Protein AF-A0A9P6MGL6-F1 (afdb_monomer)

Organism: NCBI:txid1440133

Structure (mmCIF, N/CA/C/O backbone):
data_AF-A0A9P6MGL6-F1
#
_entry.id   AF-A0A9P6MGL6-F1
#
loop_
_atom_site.group_PDB
_atom_site.id
_atom_site.type_symbol
_atom_site.label_atom_id
_atom_site.label_alt_id
_atom_site.label_comp_id
_atom_site.label_asym_id
_atom_site.label_entity_id
_atom_site.label_seq_id
_atom_site.pdbx_PDB_ins_code
_atom_site.Cartn_x
_atom_site.Cartn_y
_atom_site.Cartn_z
_atom_site.occupancy
_atom_site.B_iso_or_equiv
_atom_site.auth_seq_id
_atom_site.auth_comp_id
_atom_site.auth_asym_id
_atom_site.auth_atom_id
_atom_site.pdbx_PDB_model_num
ATOM 1 N N . MET A 1 1 ? 64.723 -26.183 14.322 1.00 50.94 1 MET A N 1
ATOM 2 C CA . MET A 1 1 ? 63.994 -24.904 14.476 1.00 50.94 1 MET A CA 1
ATOM 3 C C . MET A 1 1 ? 62.530 -25.222 14.738 1.00 50.94 1 MET A C 1
ATOM 5 O O . MET A 1 1 ? 61.868 -25.773 13.871 1.00 50.94 1 MET A O 1
ATOM 9 N N . THR A 1 2 ? 62.053 -25.001 15.961 1.00 54.28 2 THR A N 1
ATOM 10 C CA . THR A 1 2 ? 60.681 -25.316 16.387 1.00 54.28 2 THR A CA 1
ATOM 11 C C . THR A 1 2 ? 59.708 -24.261 15.859 1.00 54.28 2 THR A C 1
ATOM 13 O O . THR A 1 2 ? 59.820 -23.091 16.220 1.00 54.28 2 THR A O 1
ATOM 16 N N . GLY A 1 3 ? 58.776 -24.664 14.991 1.00 62.59 3 GLY A N 1
ATOM 17 C CA . GLY A 1 3 ? 57.773 -23.779 14.395 1.00 62.59 3 GLY A CA 1
ATOM 18 C C . GLY A 1 3 ? 56.871 -23.129 15.449 1.00 62.59 3 GLY A C 1
ATOM 19 O O . GLY A 1 3 ? 56.282 -23.812 16.289 1.00 62.59 3 GLY A O 1
ATOM 20 N N . GLY A 1 4 ? 56.785 -21.798 15.416 1.00 73.69 4 GLY A N 1
ATOM 21 C CA . GLY A 1 4 ? 55.965 -21.005 16.329 1.00 73.69 4 GLY A CA 1
ATOM 22 C C . GLY A 1 4 ? 54.471 -21.302 16.177 1.00 73.69 4 GLY A C 1
ATOM 23 O O . GLY A 1 4 ? 53.936 -21.365 15.071 1.00 73.69 4 GLY A O 1
ATOM 24 N N . LYS A 1 5 ? 53.780 -21.479 17.308 1.00 74.38 5 LYS A N 1
ATOM 25 C CA . LYS A 1 5 ? 52.334 -21.731 17.370 1.00 74.38 5 LYS A CA 1
ATOM 26 C C . LYS A 1 5 ? 51.569 -20.430 17.088 1.00 74.38 5 LYS A C 1
ATOM 28 O O . LYS A 1 5 ? 51.280 -19.673 18.011 1.00 74.38 5 LYS A O 1
ATOM 33 N N . PHE A 1 6 ? 51.229 -20.161 15.829 1.00 74.50 6 PHE A N 1
ATOM 34 C CA . PHE A 1 6 ? 50.336 -19.051 15.482 1.00 74.50 6 PHE A CA 1
ATOM 35 C C . PHE A 1 6 ? 48.906 -19.352 15.958 1.00 74.50 6 PHE A C 1
ATOM 37 O O . PHE A 1 6 ? 48.263 -20.293 15.488 1.00 74.50 6 PHE A O 1
ATOM 44 N N . LYS A 1 7 ? 48.392 -18.559 16.907 1.00 76.38 7 LYS A N 1
ATOM 45 C CA . LYS A 1 7 ? 46.978 -18.604 17.314 1.00 76.38 7 LYS A CA 1
ATOM 46 C C . LYS A 1 7 ? 46.133 -17.903 16.244 1.00 76.38 7 LYS A C 1
ATOM 48 O O . LYS A 1 7 ? 46.447 -16.784 15.848 1.00 76.38 7 LYS A O 1
ATOM 53 N N . LYS A 1 8 ? 45.072 -18.562 15.766 1.00 79.25 8 LYS A N 1
ATOM 54 C CA . LYS A 1 8 ? 44.143 -17.984 14.778 1.00 79.25 8 LYS A CA 1
ATOM 55 C C . LYS A 1 8 ? 43.446 -16.747 15.374 1.00 79.25 8 LYS A C 1
ATOM 57 O O . LYS A 1 8 ? 43.117 -16.778 16.560 1.00 79.25 8 LYS A O 1
ATOM 62 N N . PRO A 1 9 ? 43.179 -15.691 14.585 1.00 74.31 9 PRO A N 1
ATOM 63 C CA . PRO A 1 9 ? 42.444 -14.531 15.073 1.00 74.31 9 PRO A CA 1
ATOM 64 C C . PRO A 1 9 ? 41.011 -14.939 15.435 1.00 74.31 9 PRO A C 1
ATOM 66 O O . PRO A 1 9 ? 40.255 -15.426 14.591 1.00 74.31 9 PRO A O 1
ATOM 69 N N . GLN A 1 10 ? 40.643 -14.757 16.702 1.00 75.12 10 GLN A N 1
ATOM 70 C CA . GLN A 1 10 ? 39.285 -14.991 17.179 1.00 75.12 10 GLN A CA 1
ATOM 71 C C . GLN A 1 10 ? 38.411 -13.827 16.702 1.00 75.12 10 GLN A C 1
ATOM 73 O O . GLN A 1 10 ? 38.590 -12.687 17.129 1.00 75.12 10 GLN A O 1
ATOM 78 N N . ARG A 1 11 ? 37.511 -14.094 15.749 1.00 72.94 11 ARG A N 1
ATOM 79 C CA . ARG A 1 11 ? 36.583 -13.078 15.235 1.00 72.94 11 ARG A CA 1
ATOM 80 C C . ARG A 1 11 ? 35.637 -12.644 16.360 1.00 72.94 11 ARG A C 1
ATOM 82 O O . ARG A 1 11 ? 35.144 -13.486 17.105 1.00 72.94 11 ARG A O 1
ATOM 89 N N . GLY A 1 12 ? 35.462 -11.327 16.483 1.00 71.62 12 GLY A N 1
ATOM 90 C CA . GLY A 1 12 ? 34.873 -10.643 17.632 1.00 71.62 12 GLY A CA 1
ATOM 91 C C . GLY A 1 12 ? 33.531 -11.198 18.110 1.00 71.62 12 GLY A C 1
ATOM 92 O O . GLY A 1 12 ? 32.678 -11.591 17.314 1.00 71.62 12 GLY A O 1
ATOM 93 N N . GLY A 1 13 ? 33.357 -11.193 19.435 1.00 73.75 13 GLY A N 1
ATOM 94 C CA . GLY A 1 13 ? 32.081 -11.463 20.089 1.00 73.75 13 GLY A CA 1
ATOM 95 C C . GLY A 1 13 ? 31.044 -10.452 19.612 1.00 73.75 13 GLY A C 1
ATOM 96 O O . GLY A 1 13 ? 31.218 -9.249 19.797 1.00 73.75 13 GLY A O 1
ATOM 97 N N . GLY A 1 14 ? 30.018 -10.945 18.918 1.00 78.25 14 GLY A N 1
ATOM 98 C CA . GLY A 1 14 ? 29.003 -10.116 18.277 1.00 78.25 14 GLY A CA 1
ATOM 99 C C . GLY A 1 14 ? 28.320 -9.151 19.249 1.00 78.25 14 GLY A C 1
ATOM 100 O O . GLY A 1 14 ? 28.217 -9.415 20.446 1.00 78.25 14 GLY A O 1
ATOM 101 N N . ARG A 1 15 ? 27.833 -8.025 18.715 1.00 74.25 15 ARG A N 1
ATOM 102 C CA . ARG A 1 15 ? 27.056 -7.032 19.472 1.00 74.25 15 ARG A CA 1
ATOM 103 C C . ARG A 1 15 ? 25.805 -7.712 20.031 1.00 74.25 15 ARG A C 1
ATOM 105 O O . ARG A 1 15 ? 24.943 -8.141 19.267 1.00 74.25 15 ARG A O 1
ATOM 112 N N . THR A 1 16 ? 25.706 -7.808 21.351 1.00 76.00 16 THR A N 1
ATOM 113 C CA . THR A 1 16 ? 24.473 -8.198 22.031 1.00 76.00 16 THR A CA 1
ATOM 114 C C . THR A 1 16 ? 23.575 -6.970 22.129 1.00 76.00 16 THR A C 1
ATOM 116 O O . THR A 1 16 ? 24.006 -5.889 22.530 1.00 76.00 16 THR A O 1
ATOM 119 N N . PHE A 1 17 ? 22.316 -7.098 21.719 1.00 78.88 17 PHE A N 1
ATOM 120 C CA . PHE A 1 17 ? 21.328 -6.062 21.995 1.00 78.88 17 PHE A CA 1
ATOM 121 C C . PHE A 1 17 ? 20.918 -6.164 23.468 1.00 78.88 17 PHE A C 1
ATOM 123 O O . PHE A 1 17 ? 20.741 -7.266 23.985 1.00 78.88 17 PHE A O 1
ATOM 130 N N . SER A 1 18 ? 20.720 -5.026 24.139 1.00 81.69 18 SER A N 1
ATOM 131 C CA . SER A 1 18 ? 20.165 -4.981 25.505 1.00 81.69 18 SER A CA 1
ATOM 132 C C . SER A 1 18 ? 18.768 -5.605 25.589 1.00 81.69 18 SER A C 1
ATOM 134 O O . SER A 1 18 ? 18.328 -6.028 26.655 1.00 81.69 18 SER A O 1
ATOM 136 N N . ARG A 1 19 ? 18.080 -5.698 24.447 1.00 80.44 19 ARG A N 1
ATOM 137 C CA . ARG A 1 19 ? 16.833 -6.435 24.279 1.00 80.44 19 ARG A CA 1
ATOM 138 C C . ARG A 1 19 ? 17.129 -7.762 23.595 1.00 80.44 19 ARG A C 1
ATOM 140 O O . ARG A 1 19 ? 17.609 -7.783 22.463 1.00 80.44 19 ARG A O 1
ATOM 147 N N . ARG A 1 20 ? 16.815 -8.866 24.271 1.00 77.69 20 ARG A N 1
ATOM 148 C CA . ARG A 1 20 ? 16.851 -10.211 23.691 1.00 77.69 20 ARG A CA 1
ATOM 149 C C . ARG A 1 20 ? 15.743 -10.296 22.639 1.00 77.69 20 ARG A C 1
ATOM 151 O O . ARG A 1 20 ? 14.580 -10.462 22.984 1.00 77.69 20 ARG A O 1
ATOM 158 N N . ILE A 1 21 ? 16.089 -10.091 21.370 1.00 73.88 21 ILE A N 1
ATOM 159 C CA . ILE A 1 21 ? 15.134 -10.249 20.269 1.00 73.88 21 ILE A CA 1
ATOM 160 C C . ILE A 1 21 ? 14.942 -11.753 20.078 1.00 73.88 21 ILE A C 1
ATOM 162 O O . ILE A 1 21 ? 15.852 -12.442 19.617 1.00 73.88 21 ILE A O 1
ATOM 166 N N . GLU A 1 22 ? 13.791 -12.271 20.497 1.00 71.00 22 GLU A N 1
ATOM 167 C CA . GLU A 1 22 ? 13.426 -13.660 20.238 1.00 71.00 22 GLU A CA 1
ATOM 168 C C . GLU A 1 22 ? 13.138 -13.866 18.750 1.00 71.00 22 GLU A C 1
ATOM 170 O O . GLU A 1 22 ? 12.648 -12.979 18.045 1.00 71.00 22 GLU A O 1
ATOM 175 N N . ALA A 1 23 ? 13.487 -15.050 18.257 1.00 69.75 23 ALA A N 1
ATOM 176 C CA . ALA A 1 23 ? 13.298 -15.418 16.869 1.00 69.75 23 ALA A CA 1
ATOM 177 C C . ALA A 1 23 ? 11.790 -15.481 16.558 1.00 69.75 23 ALA A C 1
ATOM 179 O O . ALA A 1 23 ? 11.056 -16.304 17.101 1.00 69.75 23 ALA A O 1
ATOM 180 N N . VAL A 1 24 ? 11.337 -14.595 15.670 1.00 59.97 24 VAL A N 1
ATOM 181 C CA . VAL A 1 24 ? 9.919 -14.309 15.360 1.00 59.97 24 VAL A CA 1
ATOM 182 C C . VAL A 1 24 ? 9.146 -15.488 14.736 1.00 59.97 24 VAL A C 1
ATOM 184 O O . VAL A 1 24 ? 7.985 -15.345 14.372 1.00 59.97 24 VAL A O 1
ATOM 187 N N . HIS A 1 25 ? 9.781 -16.647 14.559 1.00 56.34 25 HIS A N 1
ATOM 188 C CA . HIS A 1 25 ? 9.258 -17.781 13.793 1.00 56.34 25 HIS A CA 1
ATOM 189 C C . HIS A 1 25 ? 8.709 -18.934 14.645 1.00 56.34 25 HIS A C 1
ATOM 191 O O . HIS A 1 25 ? 8.289 -19.938 14.077 1.00 56.34 25 HIS A O 1
ATOM 197 N N . THR A 1 26 ? 8.675 -18.810 15.976 1.00 62.50 26 THR A N 1
ATOM 198 C CA . THR A 1 26 ? 8.361 -19.956 16.857 1.00 62.50 26 THR A CA 1
ATOM 199 C C . THR A 1 26 ? 7.113 -19.831 17.722 1.00 62.50 26 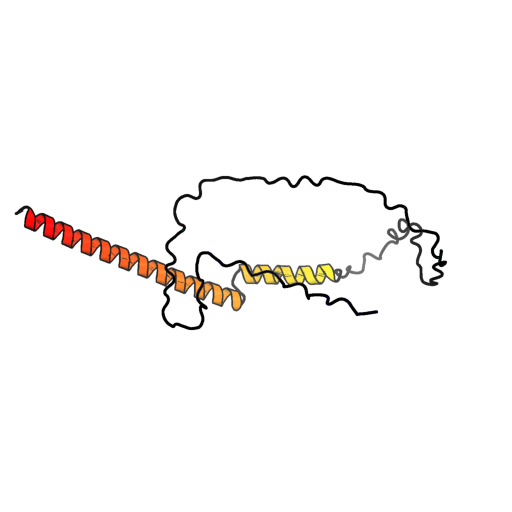THR A C 1
ATOM 201 O O . THR A 1 26 ? 6.750 -20.809 18.365 1.00 62.50 26 THR A O 1
ATOM 204 N N . THR A 1 27 ? 6.395 -18.708 17.718 1.00 50.88 27 THR A N 1
ATOM 205 C CA . THR A 1 27 ? 5.131 -18.607 18.460 1.00 50.88 27 THR A CA 1
ATOM 206 C C . THR A 1 27 ? 4.069 -17.891 17.638 1.00 50.88 27 THR A C 1
ATOM 208 O O . THR A 1 27 ? 4.147 -16.705 17.321 1.00 50.88 27 THR A O 1
ATOM 211 N N . GLN A 1 28 ? 3.043 -18.655 17.270 1.00 59.94 28 GLN A N 1
ATOM 212 C CA . GLN A 1 28 ? 1.742 -18.104 16.927 1.00 59.94 28 GLN A CA 1
ATOM 213 C C . GLN A 1 28 ? 1.275 -17.264 18.129 1.00 59.94 28 GLN A C 1
ATOM 215 O O . GLN A 1 28 ? 1.450 -17.689 19.264 1.00 59.94 28 GLN A O 1
ATOM 220 N N . SER A 1 29 ? 0.718 -16.081 17.861 1.00 61.81 29 SER A N 1
ATOM 221 C CA . SER A 1 29 ? 0.308 -15.041 18.821 1.00 61.81 29 SER A CA 1
ATOM 222 C C . SER A 1 29 ? 1.428 -14.176 19.424 1.00 61.81 29 SER A C 1
ATOM 224 O O . SER A 1 29 ? 1.773 -14.283 20.596 1.00 61.81 29 SER A O 1
ATOM 226 N N . ASN A 1 30 ? 1.908 -13.206 18.645 1.00 56.56 30 ASN A N 1
ATOM 227 C CA . ASN A 1 30 ? 2.378 -11.937 19.198 1.00 56.56 30 ASN A CA 1
ATOM 228 C C . ASN A 1 30 ? 1.772 -10.794 18.376 1.00 56.56 30 ASN A C 1
ATOM 230 O O . ASN A 1 30 ? 2.234 -10.458 17.286 1.00 56.56 30 ASN A O 1
ATOM 234 N N . VAL A 1 31 ? 0.676 -10.229 18.884 1.00 54.50 31 VAL A N 1
ATOM 235 C CA . VAL A 1 31 ? 0.098 -8.972 18.396 1.00 54.50 31 VAL A CA 1
ATOM 236 C C . VAL A 1 31 ? 1.079 -7.857 18.740 1.00 54.50 31 VAL A C 1
ATOM 238 O O . VAL A 1 31 ? 1.154 -7.397 19.876 1.00 54.50 31 VAL A O 1
ATOM 241 N N . VAL A 1 32 ? 1.870 -7.439 17.754 1.00 55.44 32 VAL A N 1
ATOM 242 C CA . VAL A 1 32 ? 2.706 -6.246 17.872 1.00 55.44 32 VAL A CA 1
ATOM 243 C C . VAL A 1 32 ? 1.773 -5.037 17.944 1.00 55.44 32 VAL A C 1
ATOM 245 O O . VAL A 1 32 ? 1.181 -4.632 16.944 1.00 55.44 32 VAL A O 1
ATOM 248 N N . SER A 1 33 ? 1.621 -4.472 19.141 1.00 47.88 33 SER A N 1
ATOM 249 C CA . SER A 1 33 ? 0.932 -3.203 19.369 1.00 47.88 33 SER A CA 1
ATOM 250 C C . SER A 1 33 ? 1.641 -2.078 18.613 1.00 47.88 33 SER A C 1
ATOM 252 O O . SER A 1 33 ? 2.644 -1.538 19.073 1.00 47.88 33 SER A O 1
ATOM 254 N N . PHE A 1 34 ? 1.106 -1.698 17.452 1.00 50.94 34 PHE A N 1
ATOM 255 C CA . PHE A 1 34 ? 1.476 -0.475 16.736 1.00 50.94 34 PHE A CA 1
ATOM 256 C C . PHE A 1 34 ? 0.790 0.730 17.395 1.00 50.94 34 PHE A C 1
ATOM 258 O O . PHE A 1 34 ? -0.094 1.351 16.820 1.00 50.94 34 PHE A O 1
ATOM 265 N N . ASN A 1 35 ? 1.155 1.039 18.636 1.00 56.44 35 ASN A N 1
ATOM 266 C CA . ASN A 1 35 ? 0.778 2.290 19.287 1.00 56.44 35 ASN A CA 1
ATOM 267 C C . ASN A 1 35 ? 2.063 2.945 19.789 1.00 56.44 35 ASN A C 1
ATOM 269 O O . ASN A 1 35 ? 2.542 2.615 20.871 1.00 56.44 35 ASN A O 1
ATOM 273 N N . GLY A 1 36 ? 2.640 3.847 18.992 1.00 45.66 36 GLY A N 1
ATOM 274 C CA . GLY A 1 36 ? 3.822 4.581 19.434 1.00 45.66 36 GLY A CA 1
ATOM 275 C C . GLY A 1 36 ? 4.539 5.405 18.373 1.00 45.66 36 GLY A C 1
ATOM 276 O O . GLY A 1 36 ? 5.741 5.230 18.234 1.00 45.66 36 GLY A O 1
ATOM 277 N N . CYS A 1 37 ? 3.842 6.279 17.637 1.00 44.47 37 CYS A N 1
ATOM 278 C CA . CYS A 1 37 ? 4.460 7.468 17.013 1.00 44.47 37 CYS A CA 1
ATOM 279 C C . CYS A 1 37 ? 3.426 8.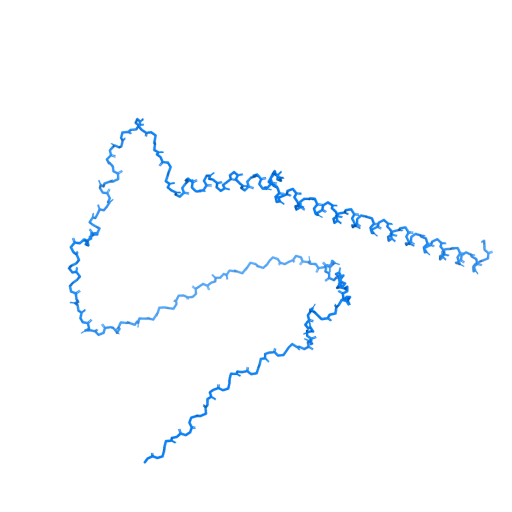401 16.355 1.00 44.47 37 CYS A C 1
ATOM 281 O O . CYS A 1 37 ? 3.557 8.801 15.201 1.00 44.47 37 CYS A O 1
ATOM 283 N N . HIS A 1 38 ? 2.392 8.792 17.095 1.00 41.81 38 HIS A N 1
ATOM 284 C CA . HIS A 1 38 ? 1.629 9.993 16.763 1.00 41.81 38 HIS A CA 1
ATOM 285 C C . HIS A 1 38 ? 1.647 10.860 18.006 1.00 41.81 38 HIS A C 1
ATOM 287 O O . HIS A 1 38 ? 0.977 10.524 18.976 1.00 41.81 38 HIS A O 1
ATOM 293 N N . ASN A 1 39 ? 2.525 11.863 17.988 1.00 55.62 39 ASN A N 1
ATOM 294 C CA . ASN A 1 39 ? 2.458 13.149 18.686 1.00 55.62 39 ASN A CA 1
ATOM 295 C C . ASN A 1 39 ? 3.886 13.624 18.970 1.00 55.62 39 ASN A C 1
ATOM 297 O O . ASN A 1 39 ? 4.624 12.986 19.716 1.00 55.62 39 ASN A O 1
ATOM 301 N N . ASN A 1 40 ? 4.216 14.766 18.361 1.00 46.81 40 ASN A N 1
ATOM 302 C CA . ASN A 1 40 ? 5.439 15.563 18.503 1.00 46.81 40 ASN A CA 1
ATOM 303 C C . ASN A 1 40 ? 6.604 15.189 17.576 1.00 46.81 40 ASN A C 1
ATOM 305 O O . ASN A 1 40 ? 7.698 14.885 18.036 1.00 46.81 40 ASN A O 1
ATOM 309 N N . LEU A 1 41 ? 6.397 15.300 16.258 1.00 45.09 41 LEU A N 1
ATOM 310 C CA . LEU A 1 41 ? 7.505 15.667 15.373 1.00 45.09 41 LEU A CA 1
ATOM 311 C C . LEU A 1 41 ? 7.394 17.168 15.098 1.00 45.09 41 LEU A C 1
ATOM 313 O O . LEU A 1 41 ? 6.757 17.598 14.137 1.00 45.09 41 LEU A O 1
ATOM 317 N N . SER A 1 42 ? 7.943 17.955 16.025 1.00 45.34 42 SER A N 1
ATOM 318 C CA . SER A 1 42 ? 8.290 19.344 15.766 1.00 45.34 42 SER A CA 1
ATOM 319 C C . SER A 1 42 ? 9.304 19.385 14.629 1.00 45.34 42 SER A C 1
ATOM 321 O O . SER A 1 42 ? 10.256 18.609 14.582 1.00 45.34 42 SER A O 1
ATOM 323 N N . LEU A 1 43 ? 9.018 20.289 13.708 1.00 49.53 43 LEU A N 1
ATOM 324 C CA . LEU A 1 43 ? 9.850 20.781 12.630 1.00 49.53 43 LEU A CA 1
ATOM 325 C C . LEU A 1 43 ? 11.310 20.982 13.086 1.00 49.53 43 LEU A C 1
ATOM 327 O O . LEU A 1 43 ? 11.543 21.818 13.946 1.00 49.53 43 LEU A O 1
ATOM 331 N N . ASP A 1 44 ? 12.257 20.255 12.491 1.00 38.44 44 ASP A N 1
ATOM 332 C CA . ASP A 1 44 ? 13.653 20.692 12.360 1.00 38.44 44 ASP A CA 1
ATOM 333 C C . ASP A 1 44 ? 14.224 20.139 11.048 1.00 38.44 44 ASP A C 1
ATOM 335 O O . ASP A 1 44 ? 14.600 18.975 10.898 1.00 38.44 44 ASP A O 1
ATOM 339 N N . PHE A 1 45 ? 14.190 21.015 10.049 1.00 43.94 45 PHE A N 1
ATOM 340 C CA . PHE A 1 45 ? 14.869 20.903 8.770 1.00 43.94 45 PHE A CA 1
ATOM 341 C C . PHE A 1 45 ? 16.360 21.152 9.030 1.00 43.94 45 PHE A C 1
ATOM 343 O O . PHE A 1 45 ? 16.760 22.287 9.268 1.00 43.94 45 PHE A O 1
ATOM 350 N N . SER A 1 46 ? 17.176 20.094 9.039 1.00 46.28 46 SER A N 1
ATOM 351 C CA . SER A 1 46 ? 18.633 20.220 9.141 1.00 46.28 46 SER A CA 1
ATOM 352 C C . SER A 1 46 ? 19.269 19.865 7.800 1.00 46.28 46 SER A C 1
ATOM 354 O O . SER A 1 46 ? 19.359 18.705 7.393 1.00 46.28 46 SER A O 1
ATOM 356 N N . GLU A 1 47 ? 19.632 20.925 7.091 1.00 45.88 47 GLU A N 1
ATOM 357 C CA . GLU A 1 47 ? 20.420 20.952 5.871 1.00 45.88 47 GLU A CA 1
ATOM 358 C C . GLU A 1 47 ? 21.859 20.532 6.201 1.00 45.88 47 GLU A C 1
ATOM 360 O O . GLU A 1 47 ? 22.632 21.292 6.776 1.00 45.88 47 GLU A O 1
ATOM 365 N N . SER A 1 48 ? 22.212 19.280 5.898 1.00 41.50 48 SER A N 1
ATOM 366 C CA . SER A 1 48 ? 23.577 18.779 6.075 1.00 41.50 48 SER A CA 1
ATOM 367 C C . SER A 1 48 ? 24.339 18.946 4.761 1.00 41.50 48 SER A C 1
ATOM 369 O O . SER A 1 48 ? 24.263 18.108 3.859 1.00 41.50 48 SER A O 1
ATOM 371 N N . GLY A 1 49 ? 25.024 20.084 4.645 1.00 43.56 49 GLY A N 1
ATOM 372 C CA . GLY A 1 49 ? 26.008 20.353 3.603 1.00 43.56 49 GLY A CA 1
ATOM 373 C C . GLY A 1 49 ? 27.211 19.426 3.768 1.00 43.56 49 GLY A C 1
ATOM 374 O O . GLY A 1 49 ? 27.899 19.459 4.782 1.00 43.56 49 GLY A O 1
ATOM 375 N N . SER A 1 50 ? 27.439 18.564 2.778 1.00 44.62 50 SER A N 1
ATOM 376 C CA . SER A 1 50 ? 28.603 17.679 2.718 1.00 44.62 50 SER A CA 1
ATOM 377 C C . SER A 1 50 ? 29.781 18.440 2.116 1.00 44.62 50 SER A C 1
ATOM 379 O O . SER A 1 50 ? 29.903 18.551 0.897 1.00 44.62 50 SER A O 1
ATOM 381 N N . GLU A 1 51 ? 30.645 18.952 2.981 1.00 40.53 51 GLU A N 1
ATOM 382 C CA . GLU A 1 51 ? 31.927 19.572 2.645 1.00 40.53 51 GLU A CA 1
ATOM 383 C C . GLU A 1 51 ? 32.935 18.447 2.368 1.00 40.53 51 GLU A C 1
ATOM 385 O O . GLU A 1 51 ? 33.191 17.601 3.223 1.00 40.53 51 GLU A O 1
ATOM 390 N N . ASN A 1 52 ? 33.432 18.361 1.133 1.00 44.97 52 ASN A N 1
ATOM 391 C CA . ASN A 1 52 ? 34.367 17.321 0.713 1.00 44.97 52 ASN A CA 1
ATOM 392 C C . ASN A 1 52 ? 35.785 17.914 0.740 1.00 44.97 52 ASN A C 1
ATOM 394 O O . ASN A 1 52 ? 36.149 18.690 -0.142 1.00 44.97 52 ASN A O 1
ATOM 398 N N . GLU A 1 53 ? 36.562 17.548 1.757 1.00 48.22 53 GLU A N 1
ATOM 399 C CA . GLU A 1 53 ? 37.981 17.886 1.900 1.00 48.22 53 GLU A CA 1
ATOM 400 C C . GLU A 1 53 ? 38.822 17.098 0.885 1.00 48.22 53 GLU A C 1
ATOM 402 O O . GLU A 1 53 ? 38.880 15.864 0.898 1.00 48.22 53 GLU A O 1
ATOM 407 N N . ALA A 1 54 ? 39.458 17.823 -0.033 1.00 48.03 54 ALA A N 1
ATOM 408 C CA . ALA A 1 54 ? 40.345 17.281 -1.050 1.00 48.03 54 ALA A CA 1
ATOM 409 C C . ALA A 1 54 ? 41.770 17.163 -0.488 1.00 48.03 54 ALA A C 1
ATOM 411 O O . ALA A 1 54 ? 42.545 18.115 -0.540 1.00 48.03 54 ALA A O 1
ATOM 412 N N . LEU A 1 55 ? 42.129 15.980 0.017 1.00 44.16 55 LEU A N 1
ATOM 413 C CA . LEU A 1 55 ? 43.510 15.655 0.370 1.00 44.16 55 LEU A CA 1
ATOM 414 C C . LEU A 1 55 ? 44.232 15.067 -0.853 1.00 44.16 55 LEU A C 1
ATOM 416 O O . LEU A 1 55 ? 44.002 13.923 -1.249 1.00 44.16 55 LEU A O 1
ATOM 420 N N . SER A 1 56 ? 45.092 15.876 -1.467 1.00 49.47 56 SER A N 1
ATOM 421 C CA . SER A 1 56 ? 46.068 15.454 -2.469 1.00 49.47 56 SER A CA 1
ATOM 422 C C . SER A 1 56 ? 47.317 14.904 -1.781 1.00 49.47 56 SER A C 1
ATOM 424 O O . SER A 1 56 ? 48.045 15.664 -1.146 1.00 49.47 56 SER A O 1
ATOM 426 N N . GLU A 1 57 ? 47.602 13.615 -1.964 1.00 49.84 57 GLU A N 1
ATOM 427 C CA . GLU A 1 57 ? 48.922 13.047 -1.687 1.00 49.84 57 GLU A CA 1
ATOM 428 C C . GLU A 1 57 ? 49.461 12.362 -2.945 1.00 49.84 57 GLU A C 1
ATOM 430 O O . GLU A 1 57 ? 48.954 11.342 -3.422 1.00 49.84 57 GLU A O 1
ATOM 435 N N . ASP A 1 58 ? 50.495 12.995 -3.496 1.00 47.50 58 ASP A N 1
ATOM 436 C CA . ASP A 1 58 ? 51.345 12.509 -4.568 1.00 47.50 58 ASP A CA 1
ATOM 437 C C . ASP A 1 58 ? 51.971 11.157 -4.208 1.00 47.50 58 ASP A C 1
ATOM 439 O O . ASP A 1 58 ? 52.834 11.053 -3.339 1.00 47.50 58 ASP A O 1
ATOM 443 N N . MET A 1 59 ? 51.609 10.119 -4.960 1.00 48.09 59 MET A N 1
ATOM 444 C CA . MET A 1 59 ? 52.356 8.861 -5.015 1.00 48.09 59 MET A CA 1
ATOM 445 C C . MET A 1 59 ? 53.007 8.722 -6.391 1.00 48.09 59 MET A C 1
ATOM 447 O O . MET A 1 59 ? 52.730 7.795 -7.157 1.00 48.09 59 MET A O 1
ATOM 451 N N . ASN A 1 60 ? 53.906 9.659 -6.703 1.00 55.25 60 ASN A N 1
ATOM 452 C CA . ASN A 1 60 ? 54.856 9.547 -7.810 1.00 55.25 60 ASN A CA 1
ATOM 453 C C . ASN A 1 60 ? 55.984 8.585 -7.434 1.00 55.25 60 ASN A C 1
ATOM 455 O O . ASN A 1 60 ? 57.127 8.982 -7.281 1.00 55.25 60 ASN A O 1
ATOM 459 N N . ASN A 1 61 ? 55.647 7.307 -7.276 1.00 54.47 61 ASN A N 1
ATOM 460 C CA . ASN A 1 61 ? 56.607 6.214 -7.168 1.00 54.47 61 ASN A CA 1
ATOM 461 C C . ASN A 1 61 ? 56.039 4.990 -7.887 1.00 54.47 61 ASN A C 1
ATOM 463 O O . ASN A 1 61 ? 55.638 3.998 -7.283 1.00 54.47 61 ASN A O 1
ATOM 467 N N . LYS A 1 62 ? 55.989 5.074 -9.217 1.00 55.25 62 LYS A N 1
ATOM 468 C CA . LYS A 1 62 ? 55.972 3.894 -10.086 1.00 55.25 62 LYS A CA 1
ATOM 469 C C . LYS A 1 62 ? 57.245 3.956 -10.906 1.00 55.25 62 LYS A C 1
ATOM 471 O O . LYS A 1 62 ? 57.299 4.538 -11.983 1.00 55.25 62 LYS A O 1
ATOM 476 N N . SER A 1 63 ? 58.282 3.434 -10.263 1.00 48.59 63 SER A N 1
ATOM 477 C CA . SER A 1 63 ? 59.512 2.941 -10.862 1.00 48.59 63 SER A CA 1
ATOM 478 C C . SER A 1 63 ? 59.282 2.433 -12.283 1.00 48.59 63 SER A C 1
ATOM 480 O O . SER A 1 63 ? 58.330 1.697 -12.518 1.00 48.59 63 SER A O 1
ATOM 482 N N . SER A 1 64 ? 60.139 2.886 -13.202 1.00 52.84 64 SER A N 1
ATOM 483 C CA . SER A 1 64 ? 60.862 2.158 -14.268 1.00 52.84 64 SER A CA 1
ATOM 484 C C . SER A 1 64 ? 60.516 0.684 -14.585 1.00 52.84 64 SER A C 1
ATOM 486 O O . SER A 1 64 ? 61.387 -0.092 -14.970 1.00 52.84 64 SER A O 1
ATOM 488 N N . ILE A 1 65 ? 59.261 0.268 -14.479 1.00 54.06 65 ILE A N 1
ATOM 489 C CA . ILE A 1 65 ? 58.777 -1.072 -14.780 1.00 54.06 65 ILE A CA 1
ATOM 490 C C . ILE A 1 65 ? 57.987 -0.940 -16.077 1.00 54.06 65 ILE A C 1
ATOM 492 O O . ILE A 1 65 ? 56.782 -0.715 -16.090 1.00 54.06 65 ILE A O 1
ATOM 496 N N . LEU A 1 66 ? 58.749 -1.069 -17.165 1.00 50.22 66 LEU A N 1
ATOM 497 C CA . LEU A 1 66 ? 58.298 -1.452 -18.499 1.00 50.22 66 LEU A CA 1
ATOM 498 C C . LEU A 1 66 ? 57.327 -0.462 -19.164 1.00 50.22 66 LEU A C 1
ATOM 500 O O . LEU A 1 66 ? 56.108 -0.624 -19.134 1.00 50.22 66 LEU A O 1
ATOM 504 N N . GLN A 1 67 ? 57.894 0.517 -19.875 1.00 59.94 67 GLN A N 1
ATOM 505 C CA . GLN A 1 67 ? 57.213 1.179 -20.990 1.00 59.94 67 GLN A CA 1
ATOM 506 C C . GLN A 1 67 ? 56.955 0.138 -22.090 1.00 59.94 67 GLN A C 1
ATOM 508 O O . GLN A 1 67 ? 57.720 0.003 -23.038 1.00 59.94 67 GLN A O 1
ATOM 513 N N . ILE A 1 68 ? 55.902 -0.659 -21.935 1.00 65.25 68 ILE A N 1
ATOM 514 C CA . ILE A 1 68 ? 55.392 -1.492 -23.019 1.00 65.25 68 ILE A CA 1
ATOM 515 C C . ILE A 1 68 ? 54.757 -0.524 -24.015 1.00 65.25 68 ILE A C 1
ATOM 517 O O . ILE A 1 68 ? 53.753 0.120 -23.703 1.00 65.25 68 ILE A O 1
ATOM 521 N N . GLU A 1 69 ? 55.352 -0.396 -25.200 1.00 69.00 69 GLU A N 1
ATOM 522 C CA . GLU A 1 69 ? 54.731 0.299 -26.323 1.00 69.00 69 GLU A CA 1
ATOM 523 C C . GLU A 1 69 ? 53.377 -0.362 -26.596 1.00 69.00 69 GLU A C 1
ATOM 525 O O . GLU A 1 69 ? 53.299 -1.520 -27.011 1.00 69.00 69 GLU A O 1
ATOM 530 N N . ILE A 1 70 ? 52.285 0.352 -26.319 1.00 66.56 70 ILE A N 1
ATOM 531 C CA . ILE A 1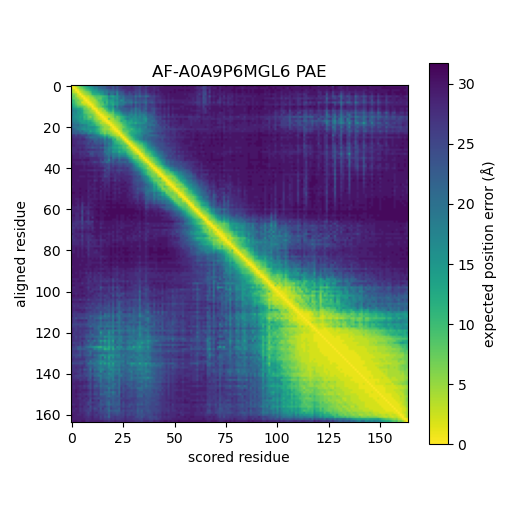 70 ? 50.932 -0.126 -26.607 1.00 66.56 70 ILE A CA 1
ATOM 532 C C . ILE A 1 70 ? 50.734 -0.042 -28.125 1.00 66.56 70 ILE A C 1
ATOM 534 O O . ILE A 1 70 ? 50.093 0.873 -28.640 1.00 66.56 70 ILE A O 1
ATOM 538 N N . ASN A 1 71 ? 51.297 -1.002 -28.856 1.00 72.31 71 ASN A N 1
ATOM 539 C CA . ASN A 1 71 ? 51.104 -1.168 -30.291 1.00 72.31 71 ASN A CA 1
ATOM 540 C C . ASN A 1 71 ? 49.834 -1.991 -30.537 1.00 72.31 71 ASN A C 1
ATOM 542 O O . ASN A 1 71 ? 49.860 -3.111 -31.041 1.00 72.31 71 ASN A O 1
ATOM 546 N N . ASN A 1 72 ? 48.703 -1.462 -30.071 1.00 78.56 72 ASN A N 1
ATOM 547 C CA . ASN A 1 72 ? 47.409 -2.023 -30.417 1.00 78.56 72 ASN A CA 1
ATOM 548 C C . ASN A 1 72 ? 47.011 -1.441 -31.786 1.00 78.56 72 ASN A C 1
ATOM 550 O O . ASN A 1 72 ? 46.732 -0.243 -31.862 1.00 78.56 72 ASN A O 1
ATOM 554 N N . PRO A 1 73 ? 46.953 -2.251 -32.858 1.00 79.56 73 PRO A N 1
ATOM 555 C CA . PRO A 1 73 ? 46.661 -1.769 -34.211 1.00 79.56 73 PRO A CA 1
ATOM 556 C C . PRO A 1 73 ? 45.252 -1.167 -34.349 1.00 79.56 73 PRO A C 1
ATOM 558 O O . PRO A 1 73 ? 44.996 -0.408 -35.277 1.00 79.56 73 PRO A O 1
ATOM 561 N N . ASN A 1 74 ? 44.350 -1.448 -33.401 1.00 74.62 74 ASN A N 1
ATOM 562 C CA . ASN A 1 74 ? 43.022 -0.839 -33.303 1.00 74.62 74 ASN A CA 1
ATOM 563 C C . ASN A 1 74 ? 42.951 0.284 -32.254 1.00 74.62 74 ASN A C 1
ATOM 565 O O . ASN A 1 74 ? 41.856 0.706 -31.869 1.00 74.62 74 ASN A O 1
ATOM 569 N N . HIS A 1 75 ? 44.088 0.776 -31.754 1.00 78.94 75 HIS A N 1
ATOM 570 C CA . HIS A 1 75 ? 44.118 1.929 -30.865 1.00 78.94 75 HIS A CA 1
ATOM 571 C C . HIS A 1 75 ? 43.781 3.189 -31.660 1.00 78.94 75 HIS A C 1
ATOM 573 O O . HIS A 1 75 ? 44.639 3.881 -32.201 1.00 78.94 75 HIS A O 1
ATOM 579 N N . LEU A 1 76 ? 42.487 3.486 -31.728 1.00 68.38 76 LEU A N 1
ATOM 580 C CA . LEU A 1 76 ? 41.973 4.736 -32.261 1.00 68.38 76 LEU A CA 1
ATOM 581 C C . LEU A 1 76 ? 42.341 5.863 -31.290 1.00 68.38 76 LEU A C 1
ATOM 583 O O . LEU A 1 76 ? 41.533 6.251 -30.444 1.00 68.38 76 LEU A O 1
ATOM 587 N N . VAL A 1 77 ? 43.568 6.380 -31.401 1.00 72.38 77 VAL A N 1
ATOM 588 C CA . VAL A 1 77 ? 43.973 7.625 -30.742 1.00 72.38 77 VAL A CA 1
ATOM 589 C C . VAL A 1 77 ? 42.977 8.693 -31.198 1.00 72.38 77 VAL A C 1
ATOM 591 O O . VAL A 1 77 ? 42.842 8.911 -32.406 1.00 72.38 77 VAL A O 1
ATOM 594 N N . PRO A 1 78 ? 42.213 9.326 -30.290 1.00 65.69 78 PRO A N 1
ATOM 595 C CA . PRO A 1 78 ? 41.166 10.257 -30.678 1.00 65.69 78 PRO A CA 1
ATOM 596 C C . PRO A 1 78 ? 41.795 11.551 -31.201 1.00 65.69 78 PRO A C 1
ATOM 598 O O . PRO A 1 78 ? 41.913 12.544 -30.487 1.00 65.69 78 PRO A O 1
ATOM 601 N N . THR A 1 79 ? 42.183 11.564 -32.473 1.00 65.56 79 THR A N 1
ATOM 602 C CA . THR A 1 79 ? 42.606 12.776 -33.162 1.00 65.56 79 THR A CA 1
ATOM 603 C C . THR A 1 79 ? 41.360 13.631 -33.396 1.00 65.56 79 THR A C 1
ATOM 605 O O . THR A 1 79 ? 40.459 13.294 -34.157 1.00 65.56 79 THR A O 1
ATOM 608 N N . ASN A 1 80 ? 41.242 14.717 -32.631 1.00 63.91 80 ASN A N 1
ATOM 609 C CA . ASN A 1 80 ? 40.339 15.846 -32.863 1.00 63.91 80 ASN A CA 1
ATOM 610 C C . ASN A 1 80 ? 38.960 15.500 -33.470 1.00 63.91 80 ASN A C 1
ATOM 612 O O . ASN A 1 80 ? 38.579 15.981 -34.539 1.00 63.91 80 ASN A O 1
ATOM 616 N N . ARG A 1 81 ? 38.138 14.768 -32.701 1.00 57.50 81 ARG A N 1
ATOM 617 C CA . ARG A 1 81 ? 36.711 14.451 -32.964 1.00 57.50 81 ARG A CA 1
ATOM 618 C C . ARG A 1 81 ? 35.776 15.669 -33.107 1.00 57.50 81 ARG A C 1
ATOM 620 O O . ARG A 1 81 ? 34.553 15.535 -33.100 1.00 57.50 81 ARG A O 1
ATOM 627 N N . ARG A 1 82 ? 36.318 16.885 -33.209 1.00 59.44 82 ARG A N 1
ATOM 628 C CA . ARG A 1 82 ? 35.541 18.106 -33.448 1.00 59.44 82 ARG A CA 1
ATOM 629 C C . ARG A 1 82 ? 35.112 18.258 -34.912 1.00 59.44 82 ARG A C 1
ATOM 631 O O . ARG A 1 82 ? 34.162 18.990 -35.145 1.00 59.44 82 ARG A O 1
ATOM 638 N N . ARG A 1 83 ? 35.732 17.554 -35.873 1.00 55.66 83 ARG A N 1
ATOM 639 C CA . ARG A 1 83 ? 35.472 17.767 -37.314 1.00 55.66 83 ARG A CA 1
ATOM 640 C C . ARG A 1 83 ? 34.467 16.821 -37.991 1.00 55.66 83 ARG A C 1
ATOM 642 O O . ARG A 1 83 ? 34.090 17.098 -39.118 1.00 55.66 83 ARG A O 1
ATOM 649 N N . GLN A 1 84 ? 33.972 15.773 -37.326 1.00 58.06 84 GLN A N 1
ATOM 650 C CA . GLN A 1 84 ? 32.982 14.841 -37.913 1.00 58.06 84 GLN A CA 1
ATOM 651 C C . GLN A 1 84 ? 31.567 14.943 -37.317 1.00 58.06 84 GLN A C 1
ATOM 653 O O . GLN A 1 84 ? 30.753 14.044 -37.476 1.00 58.06 84 GLN A O 1
ATOM 658 N N . ARG A 1 85 ? 31.246 16.037 -36.616 1.00 57.38 85 ARG A N 1
ATOM 659 C CA . ARG A 1 85 ? 29.868 16.307 -36.160 1.00 57.38 85 ARG A CA 1
ATOM 660 C C . ARG A 1 85 ? 29.032 17.100 -37.171 1.00 57.38 85 ARG A C 1
ATOM 662 O O . ARG A 1 85 ? 27.867 17.357 -36.903 1.00 57.38 85 ARG A O 1
ATOM 669 N N . ASN A 1 86 ? 29.621 17.463 -38.312 1.00 58.53 86 ASN A N 1
ATOM 670 C CA . ASN A 1 86 ? 29.040 18.409 -39.266 1.00 58.53 86 ASN A CA 1
ATOM 671 C C . ASN A 1 86 ? 28.878 17.816 -40.678 1.00 58.53 86 ASN A C 1
ATOM 673 O O . ASN A 1 86 ? 28.875 18.565 -41.650 1.00 58.53 86 ASN A O 1
ATOM 677 N N . THR A 1 87 ? 28.782 16.492 -40.831 1.00 66.12 87 THR A N 1
ATOM 678 C CA . THR A 1 87 ? 28.305 15.928 -42.103 1.00 66.12 87 THR A CA 1
ATOM 679 C C . THR A 1 87 ? 26.796 16.162 -42.172 1.00 66.12 87 THR A C 1
ATOM 681 O O . THR A 1 87 ? 26.110 15.741 -41.236 1.00 66.12 87 THR A O 1
ATOM 684 N N . PRO A 1 88 ? 26.262 16.835 -43.206 1.00 61.53 88 PRO A N 1
ATOM 685 C CA . PRO A 1 88 ? 24.826 17.037 -43.338 1.00 61.53 88 PRO A CA 1
ATOM 686 C C . PRO A 1 88 ? 24.164 15.665 -43.491 1.00 61.53 88 PRO A C 1
ATOM 688 O O . PRO A 1 88 ? 24.300 15.006 -44.518 1.00 61.53 88 PRO A O 1
ATOM 691 N N . LEU A 1 89 ? 23.525 15.200 -42.419 1.00 64.69 89 LEU A N 1
ATOM 692 C CA . LEU A 1 89 ? 22.664 14.028 -42.455 1.00 64.69 89 LEU A CA 1
ATOM 693 C C . LEU A 1 89 ? 21.449 14.394 -43.308 1.00 64.69 89 LEU A C 1
ATOM 695 O O . LEU A 1 89 ? 20.876 15.469 -43.130 1.00 64.69 89 LEU A O 1
ATOM 699 N N . ASP A 1 90 ? 21.084 13.522 -44.244 1.00 65.44 90 ASP A N 1
ATOM 700 C CA . ASP A 1 90 ? 19.874 13.676 -45.041 1.00 65.44 90 ASP A CA 1
ATOM 701 C C . ASP A 1 90 ? 18.648 13.690 -44.109 1.00 65.44 90 ASP A C 1
ATOM 703 O O . ASP A 1 90 ? 18.252 12.670 -43.539 1.00 65.44 90 ASP A O 1
ATOM 707 N N . MET A 1 91 ? 18.079 14.885 -43.922 1.00 63.66 91 MET A N 1
ATOM 708 C CA . MET A 1 91 ? 16.956 15.170 -43.020 1.00 63.66 91 MET A CA 1
ATOM 709 C C . MET A 1 91 ? 15.638 14.525 -43.486 1.00 63.66 91 MET A C 1
ATOM 711 O O . MET A 1 91 ? 14.621 14.664 -42.808 1.00 63.66 91 MET A O 1
ATOM 715 N N . SER A 1 92 ? 15.639 13.835 -44.634 1.00 69.62 92 SER A N 1
ATOM 716 C CA . SER A 1 92 ? 14.490 13.098 -45.167 1.00 69.62 92 SER A CA 1
ATOM 717 C C . SER A 1 92 ? 14.180 11.809 -44.392 1.00 69.62 92 SER A C 1
ATOM 719 O O . SER A 1 92 ? 13.051 11.317 -44.438 1.00 69.62 92 SER A O 1
ATOM 721 N N . THR A 1 93 ? 15.149 11.270 -43.641 1.00 67.62 93 THR A N 1
ATOM 722 C CA . THR A 1 93 ? 14.979 10.024 -42.882 1.00 67.62 93 THR A CA 1
ATOM 723 C C . THR A 1 93 ? 14.681 10.313 -41.404 1.00 67.62 93 THR A C 1
ATOM 725 O O . THR A 1 93 ? 15.454 11.010 -40.742 1.00 67.62 93 THR A O 1
ATOM 728 N N . PRO A 1 94 ? 13.566 9.804 -40.836 1.00 67.19 94 PRO A N 1
ATOM 729 C CA . PRO A 1 94 ? 13.284 9.968 -39.416 1.00 67.19 94 PRO A CA 1
ATOM 730 C C . PRO A 1 94 ? 14.398 9.338 -38.579 1.00 67.19 94 PRO A C 1
ATOM 732 O O . PRO A 1 94 ? 14.646 8.136 -38.657 1.00 67.19 94 PRO A O 1
ATOM 735 N N . ILE A 1 95 ? 15.058 10.153 -37.757 1.00 73.19 95 ILE A N 1
ATOM 736 C CA . ILE A 1 95 ? 16.108 9.698 -36.845 1.00 73.19 95 ILE A CA 1
ATOM 737 C C . ILE A 1 95 ? 15.498 8.680 -35.875 1.00 73.19 95 ILE A C 1
ATOM 739 O O . ILE A 1 95 ? 14.652 9.016 -35.042 1.00 73.19 95 ILE A O 1
ATOM 743 N N . GLU A 1 96 ? 15.919 7.419 -35.970 1.00 72.62 96 GLU A N 1
ATOM 744 C CA . GLU A 1 96 ? 15.486 6.401 -35.023 1.00 72.62 96 GLU A CA 1
ATOM 745 C C . GLU A 1 96 ? 16.035 6.692 -33.624 1.00 72.62 96 GLU A C 1
ATOM 747 O O . GLU A 1 96 ? 17.240 6.835 -33.411 1.00 72.62 96 GLU A O 1
ATOM 752 N N . MET A 1 97 ? 15.133 6.720 -32.643 1.00 67.12 97 MET A N 1
ATOM 753 C CA . MET A 1 97 ? 15.465 6.970 -31.240 1.00 67.12 97 MET A CA 1
ATOM 754 C C . MET A 1 97 ? 16.564 6.025 -30.753 1.00 67.12 97 MET A C 1
ATOM 756 O O . MET A 1 97 ? 16.457 4.797 -30.896 1.00 67.12 97 MET A O 1
ATOM 760 N N . SER A 1 98 ? 17.576 6.596 -30.094 1.00 74.88 98 SER A N 1
ATOM 761 C CA . SER A 1 98 ? 18.690 5.843 -29.514 1.00 74.88 98 SER A CA 1
ATOM 762 C C . SER A 1 98 ? 18.175 4.744 -28.577 1.00 74.88 98 SER A C 1
ATOM 764 O O . SER A 1 98 ? 17.148 4.898 -27.912 1.00 74.88 98 SER A O 1
ATOM 766 N N . ARG A 1 99 ? 18.907 3.627 -28.448 1.00 76.06 99 ARG A N 1
ATOM 767 C CA . ARG A 1 99 ? 18.547 2.498 -27.560 1.00 76.06 99 ARG A CA 1
ATOM 768 C C . ARG A 1 99 ? 18.144 2.963 -26.151 1.00 76.06 99 ARG A C 1
ATOM 770 O O . ARG A 1 99 ? 17.204 2.420 -25.571 1.00 76.06 99 ARG A O 1
ATOM 777 N N . LYS A 1 100 ? 18.823 3.989 -25.619 1.00 71.31 100 LYS A N 1
ATOM 778 C CA . LYS A 1 100 ? 18.517 4.609 -24.316 1.00 71.31 100 LYS A CA 1
ATOM 779 C C . LYS A 1 100 ? 17.148 5.292 -24.292 1.00 71.31 100 LYS A C 1
ATOM 781 O O . LYS A 1 100 ? 16.382 5.110 -23.349 1.00 71.31 100 LYS A O 1
ATOM 786 N N . GLU A 1 101 ? 16.823 6.025 -25.341 1.00 76.88 101 GLU A N 1
ATOM 787 C CA . GLU A 1 101 ? 15.588 6.786 -25.478 1.00 76.88 101 GLU A CA 1
ATOM 788 C C . GLU A 1 101 ? 14.379 5.874 -25.727 1.00 76.88 101 GLU A C 1
ATOM 790 O O . GLU A 1 101 ? 13.322 6.053 -25.123 1.00 76.88 101 GLU A O 1
ATOM 795 N N . ARG A 1 102 ? 14.562 4.793 -26.497 1.00 79.25 102 ARG A N 1
ATOM 796 C CA . ARG A 1 102 ? 13.550 3.738 -26.684 1.00 79.25 102 ARG A CA 1
ATOM 797 C C . ARG A 1 102 ? 13.201 3.043 -25.361 1.00 79.25 102 ARG A C 1
ATOM 799 O O . ARG A 1 102 ? 12.033 2.761 -25.094 1.00 79.25 102 ARG A O 1
ATOM 806 N N . LEU A 1 103 ? 14.197 2.798 -24.508 1.00 68.62 103 LEU A N 1
ATOM 807 C CA . LEU A 1 103 ? 14.001 2.236 -23.166 1.00 68.62 103 LEU A CA 1
ATOM 808 C C . LEU A 1 103 ? 13.317 3.227 -22.216 1.00 68.62 103 LEU A C 1
ATOM 810 O O . LEU A 1 103 ? 12.389 2.844 -21.504 1.00 68.62 103 LEU A O 1
ATOM 814 N N . GLN A 1 104 ? 13.727 4.496 -22.210 1.00 73.56 104 GLN A N 1
ATOM 815 C CA . GLN A 1 104 ? 13.084 5.526 -21.388 1.00 73.56 104 GLN A CA 1
ATOM 816 C C . GLN A 1 104 ? 11.629 5.756 -21.804 1.00 73.56 104 GLN A C 1
ATOM 818 O O . GLN A 1 104 ? 10.749 5.752 -20.944 1.00 73.56 104 GLN A O 1
ATOM 823 N N . ARG A 1 105 ? 11.339 5.839 -23.106 1.00 72.31 105 ARG A N 1
ATOM 824 C CA . ARG A 1 105 ? 9.973 6.004 -23.617 1.00 72.31 105 ARG A CA 1
ATOM 825 C C . ARG A 1 105 ? 9.063 4.818 -23.302 1.00 72.31 105 ARG A C 1
ATOM 827 O O . ARG A 1 105 ? 7.871 5.031 -23.168 1.00 72.31 105 ARG A O 1
ATOM 834 N N . LYS A 1 106 ? 9.587 3.598 -23.133 1.00 67.19 106 LYS A N 1
ATOM 835 C CA . LYS A 1 106 ? 8.805 2.440 -22.648 1.00 67.19 106 LYS A CA 1
ATOM 836 C C . LYS A 1 106 ? 8.570 2.469 -21.132 1.00 67.19 106 LYS A C 1
ATOM 838 O O . LYS A 1 106 ? 7.507 2.064 -20.672 1.00 67.19 106 LYS A O 1
ATOM 843 N N . LYS A 1 107 ? 9.525 2.989 -20.352 1.00 66.75 107 LYS A N 1
ATOM 844 C CA . LYS A 1 107 ? 9.407 3.116 -18.885 1.00 66.75 107 LYS A CA 1
ATOM 845 C C . LYS A 1 107 ? 8.414 4.199 -18.452 1.00 66.75 107 LYS A C 1
ATOM 847 O O . LYS A 1 107 ? 7.688 4.003 -17.483 1.00 66.75 107 LYS A O 1
ATOM 852 N N . GLN A 1 108 ? 8.362 5.331 -19.153 1.00 67.00 108 GLN A N 1
ATOM 853 C CA . GLN A 1 108 ? 7.470 6.446 -18.804 1.00 67.00 108 GLN A CA 1
ATOM 854 C C . GLN A 1 108 ? 5.963 6.100 -18.803 1.00 67.00 108 GLN A C 1
ATOM 856 O O . GLN A 1 108 ? 5.309 6.379 -17.800 1.00 67.00 108 GLN A O 1
ATOM 861 N N . PRO A 1 109 ? 5.375 5.488 -19.851 1.00 68.00 109 PRO A N 1
ATOM 862 C CA . PRO A 1 109 ? 3.953 5.155 -19.870 1.00 68.00 109 PRO A CA 1
ATOM 863 C C . PRO A 1 109 ? 3.620 4.068 -18.851 1.00 68.00 109 PRO A C 1
ATOM 865 O O . PRO A 1 109 ? 2.578 4.135 -18.216 1.00 68.00 109 PRO A O 1
ATOM 868 N N . ASN A 1 110 ? 4.525 3.112 -18.628 1.00 69.38 110 ASN A N 1
ATOM 869 C CA . ASN A 1 110 ? 4.338 2.079 -17.617 1.00 69.38 110 ASN A CA 1
ATOM 870 C C . ASN A 1 110 ? 4.265 2.683 -16.198 1.00 69.38 110 ASN A C 1
ATOM 872 O O . ASN A 1 110 ? 3.353 2.353 -15.447 1.00 69.38 110 ASN A O 1
ATOM 876 N N . ARG A 1 111 ? 5.125 3.661 -15.868 1.00 81.19 111 ARG A N 1
ATOM 877 C CA . ARG A 1 111 ? 5.030 4.411 -14.600 1.00 81.19 111 ARG A CA 1
ATOM 878 C C . ARG A 1 111 ? 3.716 5.181 -14.472 1.00 81.19 111 ARG A C 1
ATOM 880 O O . ARG A 1 111 ? 3.107 5.135 -13.410 1.00 81.19 111 ARG A O 1
ATOM 887 N N . LYS A 1 112 ? 3.265 5.844 -15.542 1.00 82.94 112 LYS A N 1
ATOM 888 C CA . LYS A 1 112 ? 1.982 6.567 -15.551 1.00 82.94 112 LYS A CA 1
ATOM 889 C C . LYS A 1 112 ? 0.796 5.625 -15.337 1.00 82.94 112 LYS A C 1
ATOM 891 O O . LYS A 1 112 ? -0.037 5.893 -14.488 1.00 82.94 112 LYS A O 1
ATOM 896 N N . LEU A 1 113 ? 0.763 4.476 -16.011 1.00 84.38 113 LEU A N 1
ATOM 897 C CA . LEU A 1 113 ? -0.301 3.476 -15.845 1.00 84.38 113 LEU A CA 1
ATOM 898 C C . LEU A 1 113 ? -0.334 2.864 -14.438 1.00 84.38 113 LEU A C 1
ATOM 900 O O . LEU A 1 113 ? -1.416 2.576 -13.925 1.00 84.38 113 LEU A O 1
ATOM 904 N N . HIS A 1 114 ? 0.831 2.670 -13.813 1.00 84.81 114 HIS A N 1
ATOM 905 C CA . HIS A 1 114 ? 0.919 2.250 -12.414 1.00 84.81 114 HIS A CA 1
ATOM 906 C C . HIS A 1 114 ? 0.407 3.342 -11.465 1.00 84.81 114 HIS A C 1
ATOM 908 O O . HIS A 1 114 ? -0.370 3.038 -10.565 1.00 84.81 114 HIS A O 1
ATOM 914 N N . GLN A 1 115 ? 0.777 4.607 -11.693 1.00 83.38 115 GLN A N 1
ATOM 915 C CA . GLN A 1 115 ? 0.271 5.752 -10.921 1.00 83.38 115 GLN A CA 1
ATOM 916 C C . GLN A 1 115 ? -1.245 5.936 -11.075 1.00 83.38 115 GLN A C 1
ATOM 918 O O . GLN A 1 115 ? -1.929 6.232 -10.103 1.00 83.38 115 GLN A O 1
ATOM 923 N N . GLU A 1 116 ? -1.778 5.705 -12.275 1.00 88.06 116 GLU A N 1
ATOM 924 C CA . GLU A 1 116 ? -3.216 5.721 -12.569 1.00 88.06 116 GLU A CA 1
ATOM 925 C C . GLU A 1 116 ? -3.961 4.499 -12.007 1.00 88.06 116 GLU A C 1
ATOM 927 O O . GLU A 1 116 ? -5.183 4.421 -12.115 1.00 88.06 116 GLU A O 1
ATOM 932 N N . GLY A 1 117 ? -3.257 3.513 -11.444 1.00 88.88 117 GLY A N 1
ATOM 933 C CA . GLY A 1 117 ? -3.887 2.324 -10.876 1.00 88.88 117 GLY A CA 1
ATOM 934 C C . GLY A 1 117 ? -4.410 1.324 -11.911 1.00 88.88 117 GLY A C 1
ATOM 935 O O . GLY A 1 117 ? -5.161 0.418 -11.562 1.00 88.88 117 GLY A O 1
ATOM 936 N N . LYS A 1 118 ? -4.056 1.461 -13.194 1.00 90.44 118 LYS A N 1
ATOM 937 C CA . LYS A 1 118 ? -4.635 0.641 -14.276 1.00 90.44 118 LYS A CA 1
ATOM 938 C C . LYS A 1 118 ? -4.008 -0.745 -14.394 1.00 90.44 118 LYS A C 1
ATOM 940 O O . LYS A 1 118 ? -4.645 -1.663 -14.907 1.00 90.44 118 LYS A O 1
ATOM 945 N N . THR A 1 119 ? -2.786 -0.913 -13.905 1.00 91.19 119 THR A N 1
ATOM 946 C CA . THR A 1 119 ? -2.095 -2.210 -13.858 1.00 91.19 119 THR A CA 1
ATOM 947 C C . THR A 1 119 ? -2.686 -3.114 -12.781 1.00 91.19 119 THR A C 1
ATOM 949 O O . THR A 1 119 ? -3.046 -2.615 -11.718 1.00 91.19 119 THR A O 1
ATOM 952 N N . GLU A 1 120 ? -2.710 -4.427 -13.003 1.00 90.12 120 GLU A N 1
ATOM 953 C CA . GLU A 1 120 ? -3.261 -5.402 -12.046 1.00 90.12 120 GLU A CA 1
ATOM 954 C C . GLU A 1 120 ? -2.647 -5.270 -10.646 1.00 90.12 120 GLU A C 1
ATOM 956 O O . GLU A 1 120 ? -3.386 -5.196 -9.671 1.00 90.12 120 GLU A O 1
ATOM 961 N N . GLN A 1 121 ? -1.324 -5.099 -10.556 1.00 89.62 121 GLN A N 1
ATOM 962 C CA . GLN A 1 121 ? -0.611 -4.871 -9.290 1.00 89.62 121 GLN A CA 1
ATOM 963 C C . GLN A 1 121 ? -1.110 -3.622 -8.542 1.00 89.62 121 GLN A C 1
ATOM 965 O O . GLN A 1 121 ? -1.401 -3.661 -7.352 1.00 89.62 121 GLN A O 1
ATOM 970 N N . ALA A 1 122 ? -1.284 -2.502 -9.246 1.00 93.94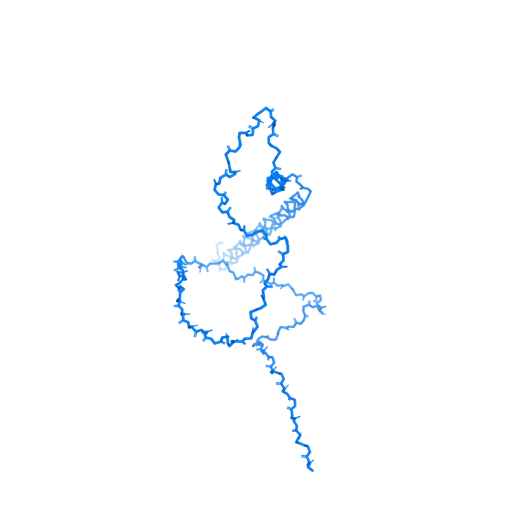 122 ALA A N 1
ATOM 971 C CA . ALA A 1 122 ? -1.788 -1.286 -8.614 1.00 93.94 122 ALA A CA 1
ATOM 972 C C . ALA A 1 122 ? -3.260 -1.426 -8.184 1.00 93.94 122 ALA A C 1
ATOM 974 O O . ALA A 1 122 ? -3.645 -0.910 -7.138 1.00 93.94 122 ALA A O 1
ATOM 975 N N . LYS A 1 123 ? -4.082 -2.177 -8.933 1.00 93.31 123 LYS A N 1
ATOM 976 C CA . LYS A 1 123 ? -5.461 -2.490 -8.523 1.00 93.31 123 LYS A CA 1
ATOM 977 C C . LYS A 1 123 ? -5.491 -3.332 -7.251 1.00 93.31 123 LYS A C 1
ATOM 979 O O . LYS A 1 123 ? -6.289 -3.040 -6.362 1.00 93.31 123 LYS A O 1
ATOM 984 N N . THR A 1 12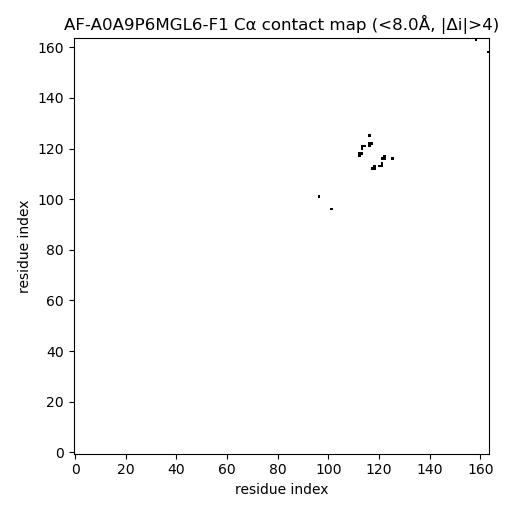4 ? -4.630 -4.346 -7.142 1.00 96.31 124 THR A N 1
ATOM 985 C CA . THR A 1 124 ? -4.546 -5.176 -5.932 1.00 96.31 124 THR A CA 1
ATOM 986 C C . THR A 1 124 ? -4.091 -4.363 -4.728 1.00 96.31 124 THR A C 1
ATOM 988 O O . THR A 1 124 ? -4.666 -4.499 -3.649 1.00 96.31 124 THR A O 1
ATOM 991 N N . ASP A 1 125 ? -3.118 -3.471 -4.914 1.00 94.69 125 ASP A N 1
ATOM 992 C CA . ASP A 1 125 ? -2.624 -2.604 -3.844 1.00 94.69 125 ASP A CA 1
ATOM 993 C C . ASP A 1 125 ? -3.699 -1.615 -3.381 1.00 94.69 125 ASP A C 1
ATOM 995 O O . ASP A 1 125 ? -3.928 -1.463 -2.180 1.00 94.69 125 ASP A O 1
ATOM 999 N N . LEU A 1 126 ? -4.434 -1.001 -4.314 1.00 95.00 126 LEU A N 1
ATOM 1000 C CA . LEU A 1 126 ? -5.575 -0.143 -3.987 1.00 95.00 126 LEU A CA 1
ATOM 1001 C C . LEU A 1 126 ? -6.683 -0.913 -3.260 1.00 95.00 126 LEU A C 1
ATOM 1003 O O . LEU A 1 126 ? -7.223 -0.410 -2.273 1.00 95.00 126 LEU A O 1
ATOM 1007 N N . ALA A 1 127 ? -6.998 -2.136 -3.694 1.00 95.75 127 ALA A N 1
ATOM 1008 C CA . ALA A 1 127 ? -7.974 -2.989 -3.021 1.00 95.75 127 ALA A CA 1
ATOM 1009 C C . ALA A 1 127 ? -7.530 -3.327 -1.588 1.00 95.75 127 ALA A C 1
ATOM 1011 O O . ALA A 1 127 ? -8.316 -3.197 -0.648 1.00 95.75 127 ALA A O 1
ATOM 1012 N N . ARG A 1 128 ? -6.251 -3.673 -1.392 1.00 96.75 128 ARG A N 1
ATOM 1013 C CA . ARG A 1 128 ? -5.673 -3.917 -0.064 1.00 96.75 128 ARG A CA 1
ATOM 1014 C C . ARG A 1 128 ? -5.762 -2.677 0.827 1.00 96.75 128 ARG A C 1
ATOM 1016 O O . ARG A 1 128 ? -6.154 -2.786 1.987 1.00 96.75 128 ARG A O 1
ATOM 1023 N N . LEU A 1 129 ? -5.439 -1.496 0.298 1.00 96.25 129 LEU A N 1
ATOM 1024 C CA . LEU A 1 129 ? -5.561 -0.234 1.033 1.00 96.25 129 LEU A CA 1
ATOM 1025 C C . LEU A 1 129 ? -7.016 0.089 1.391 1.00 96.25 129 LEU A C 1
ATOM 1027 O O . LEU A 1 129 ? -7.271 0.564 2.496 1.00 96.25 129 LEU A O 1
ATOM 1031 N N . ALA A 1 130 ? -7.971 -0.187 0.501 1.00 96.81 130 ALA A N 1
ATOM 1032 C CA . ALA A 1 130 ? -9.392 0.003 0.775 1.00 96.81 130 ALA A CA 1
ATOM 1033 C C . ALA A 1 130 ? -9.875 -0.887 1.932 1.00 96.81 130 ALA A C 1
ATOM 1035 O O . ALA A 1 130 ? -10.594 -0.405 2.804 1.00 96.81 130 ALA A O 1
ATOM 1036 N N . VAL A 1 131 ? -9.432 -2.149 1.992 1.00 97.75 131 VAL A N 1
ATOM 1037 C CA . VAL A 1 131 ? -9.725 -3.048 3.124 1.00 97.75 131 VAL A CA 1
ATOM 1038 C C . VAL A 1 131 ? -9.171 -2.484 4.433 1.00 97.75 131 VAL A C 1
ATOM 1040 O O . VAL A 1 131 ? -9.891 -2.425 5.425 1.00 97.75 131 VAL A O 1
ATOM 1043 N N . ILE A 1 132 ? -7.925 -1.999 4.434 1.00 98.06 132 ILE A N 1
ATOM 1044 C CA . ILE A 1 132 ? -7.312 -1.402 5.631 1.00 98.06 132 ILE A CA 1
ATOM 1045 C C . ILE A 1 132 ? -8.074 -0.149 6.078 1.00 98.06 132 ILE A C 1
ATOM 1047 O O . ILE A 1 132 ? -8.280 0.043 7.274 1.00 98.06 132 ILE A O 1
ATOM 1051 N N . ARG A 1 133 ? -8.496 0.711 5.142 1.00 97.94 133 ARG A N 1
ATOM 1052 C CA . ARG A 1 133 ? -9.296 1.904 5.465 1.00 97.94 133 ARG A CA 1
ATOM 1053 C C . ARG A 1 133 ? -10.618 1.523 6.123 1.00 97.94 133 ARG A C 1
ATOM 1055 O O . ARG A 1 133 ? -10.885 2.023 7.208 1.00 97.94 133 ARG A O 1
ATOM 1062 N N . LYS A 1 134 ? -11.358 0.570 5.546 1.00 97.75 134 LYS A N 1
ATOM 1063 C CA . LYS A 1 134 ? -12.611 0.061 6.128 1.00 97.75 134 LYS A CA 1
ATOM 1064 C C . LYS A 1 134 ? -12.409 -0.480 7.539 1.00 97.75 134 LYS A C 1
ATOM 1066 O O . LYS A 1 134 ? -13.088 -0.047 8.456 1.00 97.75 134 LYS A O 1
ATOM 1071 N N . GLN A 1 135 ? -11.405 -1.331 7.741 1.00 97.81 135 GLN A N 1
ATOM 1072 C CA . GLN A 1 135 ? -11.097 -1.878 9.066 1.00 97.81 135 GLN A CA 1
ATOM 1073 C C . GLN A 1 135 ? -10.739 -0.789 10.085 1.00 97.81 135 GLN A C 1
ATOM 1075 O O . GLN A 1 135 ? -11.107 -0.883 11.253 1.00 97.81 135 GLN A O 1
ATOM 1080 N N . ARG A 1 136 ? -10.018 0.257 9.662 1.00 97.81 136 ARG A N 1
ATOM 1081 C CA . ARG A 1 136 ? -9.676 1.391 10.532 1.00 97.81 136 ARG A CA 1
ATOM 1082 C C . ARG A 1 136 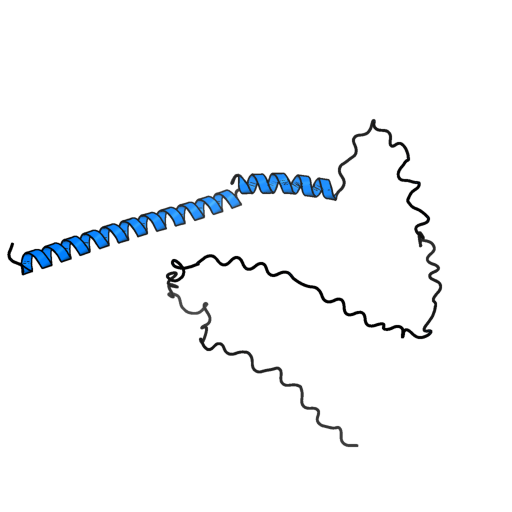? -10.898 2.231 10.882 1.00 97.81 136 ARG A C 1
ATOM 1084 O O . ARG A 1 136 ? -11.033 2.622 12.037 1.00 97.81 136 ARG A O 1
ATOM 1091 N N . GLU A 1 137 ? -11.761 2.499 9.910 1.00 97.12 137 GLU A N 1
ATOM 1092 C CA . GLU A 1 137 ? -13.009 3.237 10.108 1.00 97.12 137 GLU A CA 1
ATOM 1093 C C . GLU A 1 137 ? -13.959 2.463 11.028 1.00 97.12 137 GLU A C 1
ATOM 1095 O O . GLU A 1 137 ? -14.408 3.007 12.032 1.00 97.12 137 GLU A O 1
ATOM 1100 N N . GLU A 1 138 ? -14.177 1.173 10.769 1.00 95.94 138 GLU A N 1
ATOM 1101 C CA . GLU A 1 138 ? -14.982 0.285 11.614 1.00 95.94 138 GLU A CA 1
ATOM 1102 C C . GLU A 1 138 ? -14.429 0.217 13.044 1.00 95.94 138 GLU A C 1
ATOM 1104 O O . GLU A 1 138 ? -15.172 0.398 14.007 1.00 95.94 138 GLU A O 1
ATOM 1109 N N . ALA A 1 139 ? -13.114 0.046 13.213 1.00 96.12 139 ALA A N 1
ATOM 1110 C CA . ALA A 1 139 ? -12.490 0.040 14.535 1.00 96.12 139 ALA A CA 1
ATOM 1111 C C . ALA A 1 139 ? -12.613 1.393 15.258 1.00 96.12 139 ALA A C 1
ATOM 1113 O O . ALA A 1 139 ? -12.799 1.422 16.475 1.00 96.12 139 ALA A O 1
ATOM 1114 N N . ALA A 1 140 ? -12.519 2.517 14.540 1.00 96.69 140 ALA A N 1
ATOM 1115 C CA . ALA A 1 140 ? -12.712 3.846 15.117 1.00 96.69 140 ALA A CA 1
ATOM 1116 C C . ALA A 1 140 ? -14.167 4.061 15.559 1.00 96.69 140 ALA A C 1
ATOM 1118 O O . ALA A 1 140 ? -14.405 4.566 16.657 1.00 96.69 140 ALA A O 1
ATOM 1119 N N . VAL A 1 141 ? -15.132 3.621 14.747 1.00 97.06 141 VAL A N 1
ATOM 1120 C CA . VAL A 1 141 ? -16.561 3.661 15.080 1.00 97.06 141 VAL A CA 1
ATOM 1121 C C . VAL A 1 141 ? -16.858 2.792 16.302 1.00 97.06 141 VAL A C 1
ATOM 1123 O O . VAL A 1 141 ? -17.508 3.272 17.228 1.00 97.06 14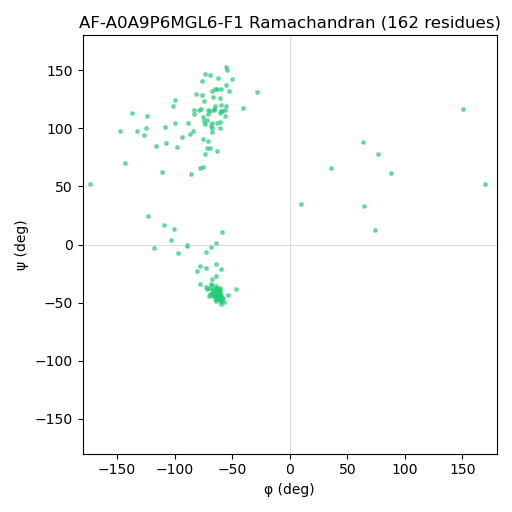1 VAL A O 1
ATOM 1126 N N . LEU A 1 142 ? -16.334 1.562 16.357 1.00 95.44 142 LEU A N 1
ATOM 1127 C CA . LEU A 1 142 ? -16.495 0.668 17.509 1.00 95.44 142 LEU A CA 1
ATOM 1128 C C . LEU A 1 142 ? -15.908 1.276 18.789 1.00 95.44 142 LEU A C 1
ATOM 1130 O O . LEU A 1 142 ? -16.595 1.326 19.806 1.00 95.44 142 LEU A O 1
ATOM 1134 N N . ARG A 1 143 ? -14.684 1.819 18.735 1.00 93.69 143 ARG A N 1
ATOM 1135 C CA . ARG A 1 143 ? -14.056 2.490 19.889 1.00 93.69 143 ARG A CA 1
ATOM 1136 C C . ARG A 1 143 ? -14.860 3.693 20.368 1.00 93.69 143 ARG A C 1
ATOM 1138 O O . ARG A 1 143 ? -15.012 3.892 21.568 1.00 93.69 143 ARG A O 1
ATOM 1145 N N . HIS A 1 144 ? -15.377 4.497 19.445 1.00 92.94 144 HIS A N 1
ATOM 1146 C CA . HIS A 1 144 ? -16.174 5.669 19.788 1.00 92.94 144 HIS A CA 1
ATOM 1147 C C . HIS A 1 144 ? -17.553 5.292 20.357 1.00 92.94 144 HIS A C 1
ATOM 1149 O O . HIS A 1 144 ? -18.022 5.934 21.296 1.00 92.94 144 HIS A O 1
ATOM 1155 N N . ALA A 1 145 ? -18.190 4.238 19.842 1.00 94.19 145 ALA A N 1
ATOM 1156 C CA . ALA A 1 145 ? -19.439 3.714 20.392 1.00 94.19 145 ALA A CA 1
ATOM 1157 C C . ALA A 1 145 ? -19.241 3.139 21.805 1.00 94.19 145 ALA A C 1
ATOM 1159 O O . ALA A 1 145 ? -20.011 3.456 22.709 1.00 94.19 145 ALA A O 1
ATOM 1160 N N . GLU A 1 146 ? -18.176 2.363 22.018 1.00 92.69 146 GLU A N 1
ATOM 1161 C CA . GLU A 1 146 ? -17.827 1.818 23.332 1.00 92.69 146 GLU A CA 1
ATOM 1162 C C . GLU A 1 146 ? -17.485 2.930 24.337 1.00 92.69 146 GLU A C 1
ATOM 1164 O O . GLU A 1 146 ? -17.943 2.887 25.477 1.00 92.69 146 GLU A O 1
ATOM 1169 N N . ALA A 1 147 ? -16.738 3.957 23.917 1.00 95.19 147 ALA A N 1
ATOM 1170 C CA . ALA A 1 147 ? -16.437 5.115 24.757 1.00 95.19 147 ALA A CA 1
ATOM 1171 C C . ALA A 1 147 ? -17.717 5.848 25.186 1.00 95.19 147 ALA A C 1
ATOM 1173 O O . ALA A 1 147 ? -17.903 6.111 26.371 1.00 95.19 147 ALA A O 1
ATOM 1174 N N . LYS A 1 148 ? -18.648 6.093 24.255 1.00 95.50 148 LYS A N 1
ATOM 1175 C CA . LYS A 1 148 ? -19.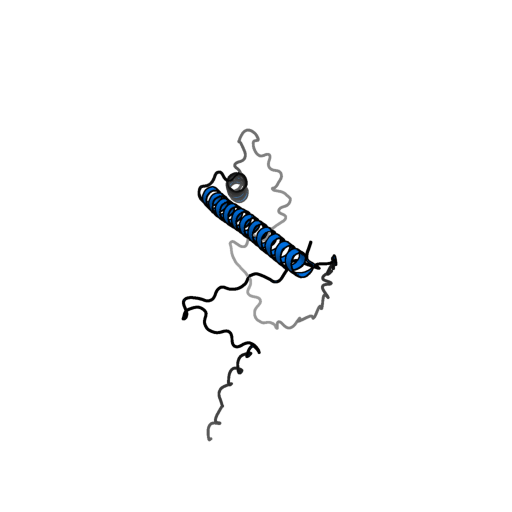950 6.702 24.570 1.00 95.50 148 LYS A CA 1
ATOM 1176 C C . LYS A 1 148 ? -20.798 5.845 25.504 1.00 95.50 148 LYS A C 1
ATOM 1178 O O . LYS A 1 148 ? -21.445 6.393 26.391 1.00 95.50 148 LYS A O 1
ATOM 1183 N N . ALA A 1 149 ? -20.799 4.524 25.324 1.00 93.94 149 ALA A N 1
ATOM 1184 C CA . ALA A 1 149 ? -21.503 3.613 26.221 1.00 93.94 149 ALA A CA 1
ATOM 1185 C C . ALA A 1 149 ? -20.910 3.664 27.636 1.00 93.94 149 ALA A C 1
ATOM 1187 O O . ALA A 1 149 ? -21.656 3.847 28.591 1.00 93.94 149 ALA A O 1
ATOM 1188 N N . LYS A 1 150 ? -19.578 3.607 27.768 1.00 93.56 150 LYS A N 1
ATOM 1189 C CA . LYS A 1 150 ? -18.883 3.726 29.062 1.00 93.56 150 LYS A CA 1
ATOM 1190 C C . LYS A 1 150 ? -19.101 5.081 29.729 1.00 93.56 150 LYS A C 1
ATOM 1192 O O . LYS A 1 150 ? -19.255 5.147 30.942 1.00 93.56 150 LYS A O 1
ATOM 1197 N N . GLU A 1 151 ? -19.133 6.166 28.962 1.00 93.38 151 GLU A N 1
ATOM 1198 C CA . GLU A 1 151 ? -19.473 7.486 29.496 1.00 93.38 151 GLU A CA 1
ATOM 1199 C C . GLU A 1 151 ? -20.929 7.559 29.950 1.00 93.38 151 GLU A C 1
ATOM 1201 O O . GLU A 1 151 ? -21.210 8.179 30.970 1.00 93.38 151 GLU A O 1
ATOM 1206 N N . ALA A 1 152 ? -21.863 6.952 29.214 1.00 92.56 152 ALA A N 1
ATOM 1207 C CA . ALA A 1 152 ? -23.267 6.915 29.602 1.00 92.56 152 ALA A CA 1
ATOM 1208 C C . ALA A 1 152 ? -23.475 6.082 30.873 1.00 92.56 152 ALA A C 1
ATOM 1210 O O . ALA A 1 152 ? -24.198 6.531 31.759 1.00 92.56 152 ALA A O 1
ATOM 1211 N N . THR A 1 153 ? -22.808 4.929 31.002 1.00 91.56 153 THR A N 1
ATOM 1212 C CA . THR A 1 153 ? -22.843 4.132 32.237 1.00 91.56 153 THR A CA 1
ATOM 1213 C C . THR A 1 153 ? -22.189 4.890 33.382 1.00 91.56 153 THR A C 1
ATOM 1215 O O . THR A 1 153 ? -22.822 5.058 34.410 1.00 91.56 153 THR A O 1
ATOM 1218 N N . ALA A 1 154 ? -21.003 5.475 33.184 1.00 92.88 154 ALA A N 1
ATOM 1219 C CA . ALA A 1 154 ? -20.346 6.274 34.217 1.00 92.88 154 ALA A CA 1
ATOM 1220 C C . ALA A 1 154 ? -21.198 7.481 34.645 1.00 92.88 154 ALA A C 1
ATOM 1222 O O . ALA A 1 154 ? -21.271 7.797 35.828 1.00 92.88 154 ALA A O 1
ATOM 1223 N N . LYS A 1 155 ? -21.885 8.148 33.708 1.00 92.00 155 LYS A N 1
ATOM 1224 C CA . LYS A 1 155 ? -22.828 9.235 34.016 1.00 92.00 155 LYS A CA 1
ATOM 1225 C C . LYS A 1 155 ? -24.068 8.730 34.752 1.00 92.00 155 LYS A C 1
ATOM 1227 O O . LYS A 1 155 ? -24.546 9.435 35.635 1.00 92.00 155 LYS A O 1
ATOM 1232 N N . ALA A 1 156 ? -24.590 7.554 34.408 1.00 91.62 156 ALA A N 1
ATOM 1233 C CA . ALA A 1 156 ? -25.714 6.936 35.107 1.00 91.62 156 ALA A CA 1
ATOM 1234 C C . ALA A 1 156 ? -25.325 6.512 36.532 1.00 91.62 156 ALA A C 1
ATOM 1236 O O . ALA A 1 156 ? -26.061 6.816 37.465 1.00 91.62 156 ALA A O 1
ATOM 1237 N N . ASP A 1 157 ? -24.148 5.910 36.708 1.00 90.81 157 ASP A N 1
ATOM 1238 C CA . ASP A 1 157 ? -23.592 5.521 38.007 1.00 90.81 157 ASP A CA 1
ATOM 1239 C C . ASP A 1 157 ? -23.342 6.755 38.884 1.00 90.81 157 ASP A C 1
ATOM 1241 O O . ASP A 1 157 ? -23.746 6.791 40.047 1.00 90.81 157 ASP A O 1
ATOM 1245 N N . LEU A 1 158 ? -22.757 7.816 38.309 1.00 90.56 158 LEU A N 1
ATOM 1246 C CA . LEU A 1 158 ? -22.606 9.107 38.982 1.00 90.56 158 LEU A CA 1
ATOM 1247 C C . LEU A 1 158 ? -23.971 9.677 39.376 1.00 90.56 158 LEU A C 1
ATOM 1249 O O . LEU A 1 158 ? -24.166 10.037 40.534 1.00 90.56 158 LEU A O 1
ATOM 1253 N N . ARG A 1 159 ? -24.946 9.713 38.463 1.00 91.62 159 ARG A N 1
ATOM 1254 C CA . ARG A 1 159 ? -26.291 10.222 38.756 1.00 91.62 159 ARG A CA 1
ATOM 1255 C C . ARG A 1 159 ? -26.984 9.430 39.872 1.00 91.62 159 ARG A C 1
ATOM 1257 O O . ARG A 1 159 ? -27.537 10.043 40.779 1.00 91.62 159 ARG A O 1
ATOM 1264 N N . ALA A 1 160 ? -26.896 8.100 39.846 1.00 89.62 160 ALA A N 1
ATOM 1265 C CA . ALA A 1 160 ? -27.428 7.235 40.896 1.00 89.62 160 ALA A CA 1
ATOM 1266 C C . ALA A 1 160 ? -26.739 7.486 42.248 1.00 89.62 160 ALA A C 1
ATOM 1268 O O . ALA A 1 160 ? -27.410 7.529 43.276 1.00 89.62 16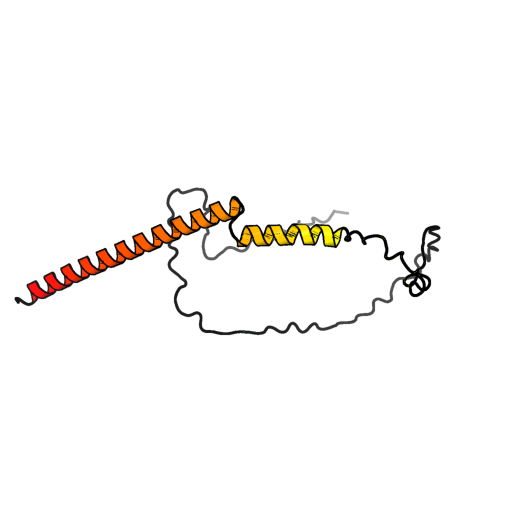0 ALA A O 1
ATOM 1269 N N . SER A 1 161 ? -25.420 7.719 42.251 1.00 86.88 161 SER A N 1
ATOM 1270 C CA . SER A 1 161 ? -24.670 8.042 43.473 1.00 86.88 161 SER A CA 1
ATOM 1271 C C . SER A 1 161 ? -25.026 9.413 44.067 1.00 86.88 161 SER A C 1
ATOM 1273 O O . SER A 1 161 ? -24.980 9.579 45.283 1.00 86.88 161 SER A O 1
ATOM 1275 N N . PHE A 1 162 ? -25.421 10.377 43.226 1.00 86.19 162 PHE A N 1
ATOM 1276 C CA . PHE A 1 162 ? -25.845 11.718 43.645 1.00 86.19 162 PHE A CA 1
ATOM 1277 C C . PHE A 1 162 ? -27.354 11.835 43.939 1.00 86.19 162 PHE A C 1
ATOM 1279 O O . PHE A 1 162 ? -27.795 12.906 44.350 1.00 86.19 162 PHE A O 1
ATOM 1286 N N . GLY A 1 163 ? -28.143 10.764 43.778 1.00 75.75 163 GLY A N 1
ATOM 1287 C CA . GLY A 1 163 ? -29.545 10.721 44.215 1.00 75.75 163 GLY A CA 1
ATOM 1288 C C . GLY A 1 163 ? -30.506 11.689 43.499 1.00 75.75 163 GLY A C 1
ATOM 1289 O O . GLY A 1 163 ? -31.444 12.167 44.137 1.00 75.75 163 GLY A O 1
ATOM 1290 N N . LEU A 1 164 ? -30.280 11.981 42.207 1.00 54.50 164 LEU A N 1
ATOM 1291 C CA . LEU A 1 164 ? -31.102 12.849 41.329 1.00 54.50 164 LEU A CA 1
ATOM 1292 C C . LEU A 1 164 ? -31.769 12.095 40.165 1.00 54.50 164 LEU A C 1
ATOM 1294 O O . LEU A 1 164 ? -31.145 11.166 39.606 1.00 54.50 164 LEU A O 1
#

Solvent-accessible surface area (backbone atoms only — not comparable to full-atom values): 11380 Å² total; per-residue (Å²): 135,84,81,78,86,80,78,77,85,78,78,75,84,72,89,77,62,97,62,83,78,74,76,86,86,77,60,90,86,75,85,78,79,89,77,87,87,88,85,82,86,75,89,78,90,78,85,80,81,82,81,80,84,84,82,88,76,88,77,91,74,78,70,97,74,71,91,70,78,85,81,53,95,81,64,76,72,83,72,69,78,80,76,76,79,74,68,86,70,71,83,86,56,83,81,75,71,50,76,67,51,53,50,50,62,57,49,53,56,54,51,49,37,44,74,72,36,71,38,70,68,36,42,52,51,50,51,52,50,50,52,53,49,50,54,51,50,52,51,49,51,51,52,51,52,52,50,50,50,52,50,50,50,52,51,49,53,51,36,62,75,69,75,109

Radius of gyration: 35.93 Å; Cα contacts (8 Å, |Δi|>4): 12; chains: 1; bounding box: 95×46×89 Å

Sequence (164 aa):
MTGGKFKKPQRGGGRTFSRRIEAVHTTQSNVVSFNGCHNNLSLDFSESGSENEALSEDMNNKSSILQIEINNPNHLVPTNRRRQRNTPLDMSTPIEMSRKERLQRKKQPNRKLHQEGKTEQAKTDLARLAVIRKQREEAAVLRHAEAKAKEATAKADLRASFGL

Secondary structure (DSSP, 8-state):
-PPP--PPP--------SS----TTS-S----------S------------------------S--------TT------TTSSS-S---TTS--PPPHHHHHHHHHHHHHHHHHTT-SHHHHHHHHHHHHHHHHHHHHHHHHHHHHHHHHHHHHHHHHHHTT-

InterPro domains:
  IPR019380 Casein kinase substrate, phosphoprotein PP28 [PF10252] (72-148)
  IPR039876 28kDa heat- and acid-stable phosphoprotein [PTHR22055] (1-154)

pLDDT: mean 71.75, std 17.42, range [38.44, 98.06]

Foldseek 3Di:
DDDDDDDDDDPDDDDDDPDPDPDPPPDDDDDDPPDDDPDDPDDDDDDDDDDDDDDDDDPPDPPPDDPPPPPPVPPPPPDPPVPPPPDPDPPPDPDPDDPVRVVVVVVVVVVVCLVVQVDPVSVVVVVVVVVVVVVVVVVVVVVVVVVVVVVVVVVVVVCVVVPD

Mean predicted aligned error: 21.79 Å